Protein AF-A0A7Y5KZD7-F1 (afdb_monomer_lite)

Sequence (137 aa):
MSASHIELRGSVAALLGLYLFAAACSDSGDSSGGGGAGDGLLHPPGNGTEVDETSACETMRDALADGANELGCVATFRTCPGLLRALQGEDCASYDEGSVAGCVDYYAEAADCDDLTARADHCGPESIGNPPAGCPE

Radius of gyration: 24.25 Å; chains: 1; bounding box: 76×52×56 Å

Structure (mmCIF, N/CA/C/O backbone):
data_AF-A0A7Y5KZD7-F1
#
_entry.id   AF-A0A7Y5KZD7-F1
#
loop_
_atom_site.group_PDB
_atom_site.id
_atom_site.type_symbol
_atom_site.label_atom_id
_atom_site.label_alt_id
_atom_site.label_comp_id
_atom_site.label_asym_id
_atom_site.label_entity_id
_atom_site.label_seq_id
_atom_site.pdbx_PDB_ins_code
_atom_site.Cartn_x
_atom_site.Cartn_y
_atom_site.Cartn_z
_atom_site.occupancy
_atom_site.B_iso_or_equiv
_atom_site.auth_seq_id
_atom_site.auth_comp_id
_atom_site.auth_asym_id
_atom_site.auth_atom_id
_atom_site.pdbx_PDB_model_num
ATOM 1 N N . MET A 1 1 ? -51.388 31.766 -17.086 1.00 43.84 1 MET A N 1
ATOM 2 C CA . MET A 1 1 ? -50.141 31.051 -17.436 1.00 43.84 1 MET A CA 1
ATOM 3 C C . MET A 1 1 ? -50.326 29.601 -16.989 1.00 43.84 1 MET A C 1
ATOM 5 O O . MET A 1 1 ? -49.944 29.252 -15.889 1.00 43.84 1 MET A O 1
ATOM 9 N N . SER A 1 2 ? -51.291 28.887 -17.570 1.00 48.28 2 SER A N 1
ATOM 10 C CA . SER A 1 2 ? -51.146 27.966 -18.716 1.00 48.28 2 SER A CA 1
ATOM 11 C C . SER A 1 2 ? -50.093 26.882 -18.497 1.00 48.28 2 SER A C 1
ATOM 13 O O . SER A 1 2 ? -48.916 27.081 -18.773 1.00 48.28 2 SER A O 1
ATOM 15 N N . ALA A 1 3 ? -50.585 25.739 -18.019 1.00 47.09 3 ALA A N 1
ATOM 16 C CA . ALA A 1 3 ? -49.966 24.428 -18.113 1.00 47.09 3 ALA A CA 1
ATOM 17 C C . ALA A 1 3 ? -49.980 23.928 -19.567 1.00 47.09 3 ALA A C 1
ATOM 19 O O . ALA A 1 3 ? -50.912 24.230 -20.316 1.00 47.09 3 ALA A O 1
ATOM 20 N N . SER A 1 4 ? -48.995 23.117 -19.953 1.00 58.38 4 SER A N 1
ATOM 21 C CA . SER A 1 4 ? -49.093 22.208 -21.102 1.00 58.38 4 SER A CA 1
ATOM 22 C C . SER A 1 4 ? -48.154 21.022 -20.893 1.00 58.38 4 SER A C 1
ATOM 24 O O . SER A 1 4 ? -46.944 21.123 -21.065 1.00 58.38 4 SER A O 1
ATOM 26 N N . HIS A 1 5 ? -48.756 19.909 -20.475 1.00 45.59 5 HIS A N 1
ATOM 27 C CA . HIS A 1 5 ? -48.227 18.556 -20.600 1.00 45.59 5 HIS A CA 1
ATOM 28 C C . HIS A 1 5 ? -48.130 18.191 -22.087 1.00 45.59 5 HIS A C 1
ATOM 30 O O . HIS A 1 5 ? -49.074 18.440 -22.837 1.00 45.59 5 HIS A O 1
ATOM 36 N N . ILE A 1 6 ? -47.034 17.557 -22.500 1.00 59.22 6 ILE A N 1
ATOM 37 C CA . ILE A 1 6 ? -46.939 16.877 -23.795 1.00 59.22 6 ILE A CA 1
ATOM 38 C C . ILE A 1 6 ? -46.808 15.385 -23.497 1.00 59.22 6 ILE A C 1
ATOM 40 O O . ILE A 1 6 ? -45.737 14.889 -23.160 1.00 59.22 6 ILE A O 1
ATOM 44 N N . GLU A 1 7 ? -47.940 14.688 -23.576 1.00 48.31 7 GLU A N 1
ATOM 45 C CA . GLU A 1 7 ? -48.001 13.234 -23.666 1.00 48.31 7 GLU A CA 1
ATOM 46 C C . GLU A 1 7 ? -47.907 12.837 -25.143 1.00 48.31 7 GLU A C 1
ATOM 48 O O . GLU A 1 7 ? -48.806 13.149 -25.925 1.00 48.31 7 GLU A O 1
ATOM 53 N N . LEU A 1 8 ? -46.851 12.123 -25.539 1.00 49.78 8 LEU A N 1
ATOM 54 C CA . LEU A 1 8 ? -46.842 11.381 -26.801 1.00 49.78 8 LEU A CA 1
ATOM 55 C C . LEU A 1 8 ? -47.205 9.921 -26.520 1.00 49.78 8 LEU A C 1
ATOM 57 O O . LEU A 1 8 ? -46.383 9.100 -26.123 1.00 49.78 8 LEU A O 1
ATOM 61 N N . ARG A 1 9 ? -48.491 9.631 -26.721 1.00 59.22 9 ARG A N 1
ATOM 62 C CA . ARG A 1 9 ? -49.074 8.292 -26.822 1.00 59.22 9 ARG A CA 1
ATOM 63 C C . ARG A 1 9 ? -48.911 7.756 -28.251 1.00 59.22 9 ARG A C 1
ATOM 65 O O . ARG A 1 9 ? -49.212 8.476 -29.197 1.00 59.22 9 ARG A O 1
ATOM 72 N N . GLY A 1 10 ? -48.576 6.468 -28.380 1.00 41.81 10 GLY A N 1
ATOM 73 C CA . GLY A 1 10 ? -48.757 5.658 -29.602 1.00 41.81 10 GLY A CA 1
ATOM 74 C C . GLY A 1 10 ? -47.447 5.049 -30.116 1.00 41.81 10 GLY A C 1
ATOM 75 O O . GLY A 1 10 ? -46.675 5.731 -30.767 1.00 41.81 10 GLY A O 1
ATOM 76 N N . SER A 1 11 ? -47.045 3.857 -29.660 1.00 54.50 11 SER A N 1
ATOM 77 C CA . SER A 1 11 ? -47.441 2.516 -30.149 1.00 54.50 11 SER A CA 1
ATOM 78 C C . SER A 1 11 ? -47.000 2.191 -31.583 1.00 54.50 11 SER A C 1
ATOM 80 O O . SER A 1 11 ? -47.483 2.804 -32.525 1.00 54.50 11 SER A O 1
ATOM 82 N N . VAL A 1 12 ? -46.190 1.127 -31.698 1.00 45.94 12 VAL A N 1
ATOM 83 C CA . VAL A 1 12 ? -46.290 -0.023 -32.628 1.00 45.94 12 VAL A CA 1
ATOM 84 C C . VAL A 1 12 ? -44.918 -0.460 -33.178 1.00 45.94 12 VAL A C 1
ATOM 86 O O . VAL A 1 12 ? -44.158 0.330 -33.720 1.00 45.94 12 VAL A O 1
ATOM 89 N N . ALA A 1 13 ? -44.721 -1.780 -33.102 1.00 50.03 13 ALA A N 1
ATOM 90 C CA . ALA A 1 13 ? -43.867 -2.650 -33.913 1.00 50.03 13 ALA A CA 1
ATOM 91 C C . ALA A 1 13 ? -42.382 -2.811 -33.553 1.00 50.03 13 ALA A C 1
ATOM 93 O O . ALA A 1 13 ? -41.518 -1.984 -33.821 1.00 50.03 13 ALA A O 1
ATOM 94 N N . ALA A 1 14 ? -42.128 -4.017 -33.046 1.00 53.44 14 ALA A N 1
ATOM 95 C CA . ALA A 1 14 ? -40.878 -4.746 -33.097 1.00 53.44 14 ALA A CA 1
ATOM 96 C C . ALA A 1 14 ? -40.199 -4.691 -34.475 1.00 53.44 14 ALA A C 1
ATOM 98 O O . ALA A 1 14 ? -40.833 -4.942 -35.500 1.00 53.44 14 ALA A O 1
ATOM 99 N N . LEU A 1 15 ? -38.880 -4.508 -34.465 1.00 53.59 15 LEU A N 1
ATOM 100 C CA . LEU A 1 15 ? -37.994 -4.959 -35.530 1.00 53.59 15 LEU A CA 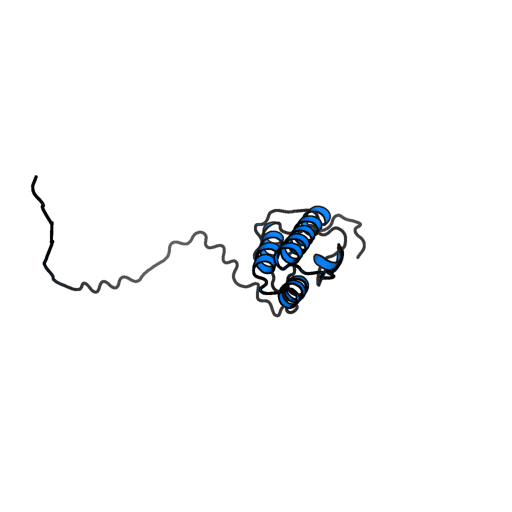1
ATOM 101 C C . LEU A 1 15 ? -36.894 -5.815 -34.902 1.00 53.59 15 LEU A C 1
ATOM 103 O O . LEU A 1 15 ? -35.939 -5.311 -34.315 1.00 53.59 15 LEU A O 1
ATOM 107 N N . LEU A 1 16 ? -37.063 -7.134 -35.032 1.00 53.50 16 LEU A N 1
ATOM 108 C CA . LEU A 1 16 ? -35.937 -8.057 -35.100 1.00 53.50 16 LEU A CA 1
ATOM 109 C C . LEU A 1 16 ? -35.030 -7.602 -36.251 1.00 53.50 16 LEU A C 1
ATOM 111 O O . LEU A 1 16 ? -35.485 -7.500 -37.389 1.00 53.50 16 LEU A O 1
ATOM 115 N N . GLY A 1 17 ? -33.755 -7.374 -35.957 1.00 51.72 17 GLY A N 1
ATOM 116 C CA . GLY A 1 17 ? -32.744 -6.998 -36.939 1.00 51.72 17 GLY A CA 1
ATOM 117 C C . GLY A 1 17 ? -31.394 -7.587 -36.566 1.00 51.72 17 GLY A C 1
ATOM 118 O O . GLY A 1 17 ? -30.480 -6.870 -36.182 1.00 51.72 17 GLY A O 1
ATOM 119 N N . LEU A 1 18 ? -31.314 -8.913 -36.640 1.00 52.09 18 LEU A N 1
ATOM 120 C CA . LEU A 1 18 ? -30.090 -9.702 -36.595 1.00 52.09 18 LEU A CA 1
ATOM 121 C C . LEU A 1 18 ? -29.169 -9.277 -37.755 1.00 52.09 18 LEU A C 1
ATOM 123 O O . LEU A 1 18 ? -29.477 -9.569 -38.907 1.00 52.09 18 LEU A O 1
ATOM 127 N N . TYR A 1 19 ? -28.039 -8.637 -37.457 1.00 56.84 19 TYR A N 1
ATOM 128 C CA . TYR A 1 19 ? -26.897 -8.569 -38.371 1.00 56.84 19 TYR A CA 1
ATOM 129 C C . TYR A 1 19 ? -25.622 -8.934 -37.611 1.00 56.84 19 TYR A C 1
ATOM 131 O O . TYR A 1 19 ? -25.047 -8.141 -36.869 1.00 56.84 19 TYR A O 1
ATOM 139 N N . LEU A 1 20 ? -25.236 -10.197 -37.787 1.00 52.88 20 LEU A N 1
ATOM 140 C CA . LEU A 1 20 ? -23.887 -10.699 -37.571 1.00 52.88 20 LEU A CA 1
ATOM 141 C C . LEU A 1 20 ? -22.994 -10.347 -38.774 1.00 52.88 20 LEU A C 1
ATOM 143 O O . LEU A 1 20 ? -23.497 -10.134 -39.877 1.00 52.88 20 LEU A O 1
ATOM 147 N N . PHE A 1 21 ? -21.684 -10.450 -38.517 1.00 49.88 21 PHE A N 1
ATOM 148 C CA . PHE A 1 21 ? -20.506 -10.370 -39.398 1.00 49.88 21 PHE A CA 1
ATOM 149 C C . PHE A 1 21 ? -19.960 -8.956 -39.656 1.00 49.88 21 PHE A C 1
ATOM 151 O O . PHE A 1 21 ? -20.692 -8.083 -40.091 1.00 49.88 21 PHE A O 1
ATOM 158 N N . ALA A 1 22 ? -18.667 -8.654 -39.527 1.00 47.66 22 ALA A N 1
ATOM 159 C CA . ALA A 1 22 ? -17.500 -9.293 -38.916 1.00 47.66 22 ALA A CA 1
ATOM 160 C C . ALA A 1 22 ? -16.340 -8.271 -39.006 1.00 47.66 22 ALA A C 1
ATOM 162 O O . ALA A 1 22 ? -16.252 -7.551 -39.995 1.00 47.66 22 ALA A O 1
ATOM 163 N N . ALA A 1 23 ? -15.439 -8.294 -38.020 1.00 52.28 23 ALA A N 1
ATOM 164 C CA . ALA A 1 23 ? -14.012 -7.961 -38.116 1.00 52.28 23 ALA A CA 1
ATOM 165 C C . ALA A 1 23 ? -13.570 -6.585 -38.671 1.00 52.28 23 ALA A C 1
ATOM 167 O O . ALA A 1 23 ? -13.352 -6.410 -39.868 1.00 52.28 23 ALA A O 1
ATOM 168 N N . ALA A 1 24 ? -13.209 -5.689 -37.749 1.00 42.44 24 ALA A N 1
ATOM 169 C CA . ALA A 1 24 ? -12.020 -4.850 -37.892 1.00 42.44 24 ALA A CA 1
ATOM 170 C C . ALA A 1 24 ? -11.364 -4.681 -36.509 1.00 42.44 24 ALA A C 1
ATOM 172 O O . ALA A 1 24 ? -11.855 -3.945 -35.659 1.00 42.44 24 ALA A O 1
ATOM 173 N N . CYS A 1 25 ? -10.298 -5.454 -36.292 1.00 52.56 25 CYS A N 1
ATOM 174 C CA . CYS A 1 25 ? -9.365 -5.362 -35.171 1.00 52.56 25 CYS A CA 1
ATOM 175 C C . CYS A 1 25 ? -8.660 -4.002 -35.105 1.00 52.56 25 CYS A C 1
ATOM 177 O O . CYS A 1 25 ? -8.259 -3.484 -36.145 1.00 52.56 25 CYS A O 1
ATOM 179 N N . SER A 1 26 ? -8.451 -3.538 -33.871 1.00 42.72 26 SER A N 1
ATOM 180 C CA . SER A 1 26 ? -7.313 -2.785 -33.298 1.00 42.72 26 SER A CA 1
ATOM 181 C C . SER A 1 26 ? -7.919 -1.889 -32.220 1.00 42.72 26 SER A C 1
ATOM 183 O O . SER A 1 26 ? -8.738 -1.040 -32.535 1.00 42.72 26 SER A O 1
ATOM 185 N N . ASP A 1 27 ? -7.646 -2.007 -30.935 1.00 43.19 27 ASP A N 1
ATOM 186 C CA . ASP A 1 27 ? -6.530 -2.576 -30.198 1.00 43.19 27 ASP A CA 1
ATOM 187 C C . ASP A 1 27 ? -7.146 -2.964 -28.848 1.00 43.19 27 ASP A C 1
ATOM 189 O O . ASP A 1 27 ? -7.363 -2.129 -27.975 1.00 43.19 27 ASP A O 1
ATOM 193 N N . SER A 1 28 ? -7.605 -4.208 -28.736 1.00 46.34 28 SER A N 1
ATOM 194 C CA . SER A 1 28 ? -7.896 -4.778 -27.429 1.00 46.34 28 SER A CA 1
ATOM 195 C C . SER A 1 28 ? -6.578 -5.369 -26.981 1.00 46.34 28 SER A C 1
ATOM 197 O O . SER A 1 28 ? -6.231 -6.486 -27.359 1.00 46.34 28 SER A O 1
ATOM 199 N N . GLY A 1 29 ? -5.815 -4.573 -26.235 1.00 39.47 29 GLY A N 1
ATOM 200 C CA . GLY A 1 29 ? -4.869 -5.105 -25.272 1.00 39.47 29 GLY A CA 1
ATOM 201 C C . GLY A 1 29 ? -5.656 -5.968 -24.295 1.00 39.47 29 GLY A C 1
ATOM 202 O O . GLY A 1 29 ? -6.099 -5.509 -23.247 1.00 39.47 29 GLY A O 1
ATOM 203 N N . ASP A 1 30 ? -5.902 -7.207 -24.706 1.00 40.84 30 ASP A N 1
ATOM 204 C CA . ASP A 1 30 ? -6.157 -8.333 -23.838 1.00 40.84 30 ASP A CA 1
ATOM 205 C C . ASP A 1 30 ? -4.991 -8.411 -22.844 1.00 40.84 30 ASP A C 1
ATOM 207 O O . ASP A 1 30 ? -4.046 -9.172 -23.038 1.00 40.84 30 ASP A O 1
ATOM 211 N N . SER A 1 31 ? -5.086 -7.694 -21.724 1.00 43.16 31 SER A N 1
ATOM 212 C CA . SER A 1 31 ? -4.561 -8.226 -20.465 1.00 43.16 31 SER A CA 1
ATOM 213 C C . SER A 1 31 ? -5.536 -9.302 -19.993 1.00 43.16 31 SER A C 1
ATOM 215 O O . SER A 1 31 ? -6.248 -9.178 -18.998 1.00 43.16 31 SER A O 1
ATOM 217 N N . SER A 1 32 ? -5.623 -10.360 -20.797 1.00 40.97 32 SER A N 1
ATOM 218 C CA . SER A 1 32 ? -6.213 -11.620 -20.398 1.00 40.97 32 SER A CA 1
ATOM 219 C C . SER A 1 32 ? -5.322 -12.219 -19.315 1.00 40.97 32 SER A C 1
ATOM 221 O O . SER A 1 32 ? -4.224 -12.681 -19.598 1.00 40.97 32 SER A O 1
ATOM 223 N N . GLY A 1 33 ? -5.849 -12.261 -18.093 1.00 39.25 33 GLY A N 1
ATOM 224 C CA . GLY A 1 33 ? -5.576 -13.344 -17.155 1.00 39.25 33 GLY A CA 1
ATOM 225 C C . GLY A 1 33 ? -4.234 -13.290 -16.436 1.00 39.25 33 GLY A C 1
ATOM 226 O O . GLY A 1 33 ? -3.266 -13.910 -16.858 1.00 39.25 33 GLY A O 1
ATOM 227 N N . GLY A 1 34 ? -4.252 -12.674 -15.258 1.00 38.66 34 GLY A N 1
ATOM 228 C CA . GLY A 1 34 ? -3.233 -12.845 -14.228 1.00 38.66 34 GLY A CA 1
ATOM 229 C C . GLY A 1 34 ? -3.770 -13.418 -12.919 1.00 38.66 34 GLY A C 1
ATOM 230 O O . GLY A 1 34 ? -3.050 -13.423 -11.933 1.00 38.66 34 GLY A O 1
ATOM 231 N N . GLY A 1 35 ? -4.997 -13.954 -12.884 1.00 43.97 35 GLY A N 1
ATOM 232 C CA . GLY A 1 35 ? -5.350 -14.977 -11.896 1.00 43.97 35 GLY A CA 1
ATOM 233 C C . GLY A 1 35 ? -4.556 -16.241 -12.218 1.00 43.97 35 GLY A C 1
ATOM 234 O O . GLY A 1 35 ? -5.124 -17.235 -12.671 1.00 43.97 35 GLY A O 1
ATOM 235 N N . GLY A 1 36 ? -3.226 -16.164 -12.112 1.00 40.12 36 GLY A N 1
ATOM 236 C CA . GLY A 1 36 ? -2.348 -17.311 -12.224 1.00 40.12 36 GLY A CA 1
ATOM 237 C C . GLY A 1 36 ? -2.758 -18.338 -11.180 1.00 40.12 36 GLY A C 1
ATOM 238 O O . GLY A 1 36 ? -3.565 -18.067 -10.290 1.00 40.12 36 GLY A O 1
ATOM 239 N N . ALA A 1 37 ? -2.191 -19.534 -11.256 1.00 47.66 37 ALA A N 1
ATOM 240 C CA . ALA A 1 37 ? -2.130 -20.409 -10.093 1.00 47.66 37 ALA A CA 1
ATOM 241 C C . ALA A 1 37 ? -1.299 -19.685 -9.011 1.00 47.66 37 ALA A C 1
ATOM 243 O O . ALA A 1 37 ? -0.099 -19.904 -8.895 1.00 47.66 37 ALA A O 1
ATOM 244 N N . GLY A 1 38 ? -1.909 -18.690 -8.373 1.00 54.31 38 GLY A N 1
ATOM 245 C CA . GLY A 1 38 ? -1.226 -17.585 -7.728 1.00 54.31 38 GLY A CA 1
ATOM 246 C C . GLY A 1 38 ? -0.792 -17.986 -6.340 1.00 54.31 38 GLY A C 1
ATOM 247 O O . GLY A 1 38 ? -1.354 -18.902 -5.740 1.00 54.31 38 GLY A O 1
ATOM 248 N N . ASP A 1 39 ? 0.169 -17.248 -5.814 1.00 66.81 39 ASP A N 1
ATOM 249 C CA . ASP A 1 39 ? 0.633 -17.249 -4.421 1.00 66.81 39 ASP A CA 1
ATOM 250 C C . ASP A 1 39 ? -0.474 -17.035 -3.361 1.00 66.81 39 ASP A C 1
ATOM 252 O O . ASP A 1 39 ? -0.191 -16.935 -2.170 1.00 66.81 39 ASP A O 1
ATOM 256 N N . GLY A 1 40 ? -1.738 -17.017 -3.779 1.00 77.44 40 GLY A N 1
ATOM 257 C CA . GLY A 1 40 ? -2.913 -16.790 -2.965 1.00 77.44 40 GLY A CA 1
ATOM 258 C C . GLY A 1 40 ? -3.307 -15.325 -2.916 1.00 77.44 40 GLY A C 1
ATOM 259 O O . GLY A 1 40 ? -4.412 -15.066 -2.476 1.00 77.44 40 GLY A O 1
ATOM 260 N N . LEU A 1 41 ? -2.483 -14.389 -3.396 1.00 82.81 41 LEU A N 1
ATOM 261 C CA . LEU A 1 41 ? -2.722 -12.961 -3.213 1.00 82.81 41 LEU A CA 1
ATOM 262 C C . LEU A 1 41 ? -3.634 -12.323 -4.252 1.00 82.81 41 LEU A C 1
ATOM 264 O O . LEU A 1 41 ? -3.792 -12.791 -5.382 1.00 82.81 41 LEU A O 1
ATOM 268 N N . LEU A 1 42 ? -4.158 -11.162 -3.862 1.00 88.62 42 LEU A N 1
ATOM 269 C CA . LEU A 1 42 ? -4.620 -10.148 -4.792 1.00 88.62 42 LEU A CA 1
ATOM 270 C C . LEU A 1 42 ? -3.409 -9.448 -5.426 1.00 88.62 42 LEU A C 1
ATOM 272 O O . LEU A 1 42 ? -2.598 -8.851 -4.718 1.00 88.62 42 LEU A O 1
ATOM 276 N N . HIS A 1 43 ? -3.355 -9.481 -6.757 1.00 88.44 43 HIS A N 1
ATOM 277 C CA . HIS A 1 43 ? -2.436 -8.698 -7.586 1.00 88.44 43 HIS A CA 1
ATOM 278 C C . HIS A 1 43 ? -3.270 -7.712 -8.414 1.00 88.44 43 HIS A C 1
ATOM 280 O O . HIS A 1 43 ? -3.884 -8.121 -9.408 1.00 88.44 43 HIS A O 1
ATOM 286 N N . PRO A 1 44 ? -3.411 -6.450 -7.969 1.00 89.75 44 PRO A N 1
ATOM 287 C CA . PRO A 1 44 ? -4.175 -5.444 -8.699 1.00 89.75 44 PRO A CA 1
ATOM 288 C C . PRO A 1 44 ? -3.537 -5.132 -10.061 1.00 89.75 44 PRO A C 1
ATOM 290 O O . PRO A 1 44 ? -2.319 -5.232 -10.199 1.00 89.75 44 PRO A O 1
ATOM 293 N N . PRO A 1 45 ? -4.331 -4.741 -11.075 1.00 89.81 45 PRO A N 1
ATOM 294 C CA . PRO A 1 45 ? -3.797 -4.441 -12.397 1.00 89.81 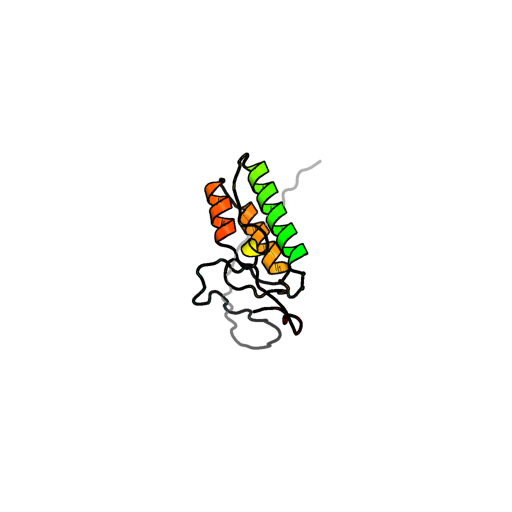45 PRO A CA 1
ATOM 295 C C . PRO A 1 45 ? -2.842 -3.244 -12.349 1.00 89.81 45 PRO A C 1
ATOM 297 O O . PRO A 1 45 ? -3.173 -2.205 -11.777 1.00 89.81 45 PRO A O 1
ATOM 300 N N . GLY A 1 46 ? -1.691 -3.381 -13.004 1.00 92.44 46 GLY A N 1
ATOM 301 C CA . GLY A 1 46 ? -0.743 -2.286 -13.151 1.00 92.44 46 GLY A CA 1
ATOM 302 C C . GLY A 1 46 ? -1.127 -1.245 -14.212 1.00 92.44 46 GLY A C 1
ATOM 303 O O . GLY A 1 46 ? -2.019 -1.465 -15.039 1.00 92.44 46 GLY A O 1
ATOM 304 N N . ASN A 1 47 ? -0.436 -0.102 -14.208 1.00 93.06 47 ASN A N 1
ATOM 305 C CA . ASN A 1 47 ? -0.597 0.985 -15.189 1.00 93.06 47 ASN A CA 1
ATOM 306 C C . ASN A 1 47 ? 0.660 1.252 -16.050 1.00 93.06 47 ASN A C 1
ATOM 308 O O . ASN A 1 47 ? 0.630 2.117 -16.928 1.00 93.06 47 ASN A O 1
ATOM 312 N N . GLY A 1 48 ? 1.746 0.515 -15.819 1.00 92.00 48 GLY A N 1
ATOM 313 C CA . GLY A 1 48 ? 3.043 0.626 -16.484 1.00 92.00 48 GLY A CA 1
ATOM 314 C C . GLY A 1 48 ? 3.948 1.742 -15.953 1.00 92.00 48 GLY A C 1
ATOM 315 O O . GLY A 1 48 ? 5.014 1.968 -16.528 1.00 92.00 48 GLY A O 1
ATOM 316 N N . THR A 1 49 ? 3.538 2.470 -14.911 1.00 95.00 49 THR A N 1
ATOM 317 C CA . THR A 1 49 ? 4.329 3.557 -14.316 1.00 95.00 49 THR A CA 1
ATOM 318 C C . THR A 1 49 ? 5.199 3.006 -13.201 1.00 95.00 49 THR A C 1
ATOM 320 O O . THR A 1 49 ? 4.702 2.427 -12.242 1.00 95.00 49 THR A O 1
ATOM 323 N N . GLU A 1 50 ? 6.506 3.200 -13.330 1.00 92.88 50 GLU A N 1
ATOM 324 C CA . GLU A 1 50 ? 7.479 2.732 -12.350 1.00 92.88 50 GLU A CA 1
ATOM 325 C C . GLU A 1 50 ? 7.567 3.684 -11.148 1.00 92.88 50 GLU A C 1
ATOM 327 O O . GLU A 1 50 ? 7.758 4.892 -11.314 1.00 92.88 50 GLU A O 1
ATOM 332 N N . VAL A 1 51 ? 7.499 3.123 -9.942 1.00 92.88 51 VAL A N 1
ATOM 333 C CA . VAL A 1 51 ? 7.839 3.784 -8.678 1.00 92.88 51 VAL A CA 1
ATOM 334 C C . VAL A 1 51 ? 8.914 2.991 -7.944 1.00 92.88 51 VAL A C 1
ATOM 336 O O . VAL A 1 51 ? 8.958 1.762 -8.002 1.00 92.88 51 VAL A O 1
ATOM 339 N N . ASP A 1 52 ? 9.802 3.689 -7.241 1.00 90.69 52 ASP A N 1
ATOM 340 C CA . ASP A 1 52 ? 10.828 3.030 -6.441 1.00 90.69 52 ASP A CA 1
ATOM 341 C C . ASP A 1 52 ? 10.230 2.374 -5.184 1.00 90.69 52 ASP A C 1
ATOM 343 O O . ASP A 1 52 ? 9.177 2.774 -4.678 1.00 90.69 52 ASP A O 1
ATOM 347 N N . GLU A 1 53 ? 10.934 1.375 -4.648 1.00 87.88 53 GLU A N 1
ATOM 348 C CA . GLU A 1 53 ? 10.512 0.630 -3.459 1.00 87.88 53 GLU A CA 1
ATOM 349 C C . GLU A 1 53 ? 10.196 1.522 -2.249 1.00 87.88 53 GLU A C 1
ATOM 351 O O . GLU A 1 53 ? 9.274 1.225 -1.488 1.00 87.88 53 GLU A O 1
ATOM 356 N N . THR A 1 54 ? 10.940 2.614 -2.048 1.00 90.19 54 THR A N 1
ATOM 357 C CA . THR A 1 54 ? 10.719 3.490 -0.888 1.00 90.19 54 THR A CA 1
ATOM 358 C C . THR A 1 54 ? 9.384 4.202 -1.036 1.00 90.19 54 THR A C 1
ATOM 360 O O . THR A 1 54 ? 8.543 4.099 -0.143 1.00 90.19 54 THR A O 1
ATOM 363 N N . SER A 1 55 ? 9.158 4.830 -2.190 1.00 93.12 55 SER A N 1
ATOM 364 C CA . SER A 1 55 ? 7.912 5.535 -2.503 1.00 93.12 55 SER A CA 1
ATOM 365 C C . SER A 1 55 ? 6.693 4.607 -2.453 1.00 93.12 55 SER A C 1
ATOM 367 O O . SER A 1 55 ? 5.675 4.942 -1.840 1.00 93.12 55 SER A O 1
ATOM 369 N N . ALA A 1 56 ? 6.797 3.409 -3.039 1.00 92.88 56 ALA A N 1
ATOM 370 C CA . ALA A 1 56 ? 5.731 2.408 -2.995 1.00 92.88 56 ALA A CA 1
ATOM 371 C C . ALA A 1 56 ? 5.420 1.978 -1.552 1.00 92.88 56 ALA A C 1
ATOM 373 O O . ALA A 1 56 ? 4.256 1.880 -1.154 1.00 92.88 56 ALA A O 1
ATOM 374 N N . CYS A 1 57 ? 6.457 1.765 -0.738 1.00 92.25 57 CYS A N 1
ATOM 375 C CA . CYS A 1 57 ? 6.265 1.274 0.617 1.00 92.25 57 CYS A CA 1
ATOM 376 C C . CYS A 1 57 ? 5.708 2.342 1.559 1.00 92.25 57 CYS A C 1
ATOM 378 O O . CYS A 1 57 ? 4.857 2.030 2.392 1.00 92.25 57 CYS A O 1
ATOM 380 N N . GLU A 1 58 ? 6.174 3.587 1.442 1.00 93.94 58 GLU A N 1
ATOM 381 C CA . GLU A 1 58 ? 5.620 4.721 2.186 1.00 93.94 58 GLU A CA 1
ATOM 382 C C . GLU A 1 58 ? 4.135 4.890 1.866 1.00 93.94 58 GLU A C 1
ATOM 384 O O . GLU A 1 58 ? 3.320 4.891 2.784 1.00 93.94 58 GLU A O 1
ATOM 389 N N . THR A 1 59 ? 3.770 4.862 0.581 1.00 95.75 59 THR A N 1
ATOM 390 C CA . THR A 1 59 ? 2.373 4.963 0.128 1.00 95.75 59 THR A CA 1
ATOM 391 C C . THR A 1 59 ? 1.475 3.910 0.785 1.00 95.75 59 THR A C 1
ATOM 393 O O . THR A 1 59 ? 0.432 4.233 1.353 1.00 95.75 59 THR A O 1
ATOM 396 N N . MET A 1 60 ? 1.880 2.638 0.761 1.00 94.31 60 MET A N 1
ATOM 397 C CA . MET A 1 60 ? 1.078 1.565 1.356 1.00 94.31 60 MET A CA 1
ATOM 398 C C . MET A 1 60 ? 1.063 1.617 2.889 1.00 94.31 60 MET A C 1
ATOM 400 O O . MET A 1 60 ? 0.052 1.278 3.503 1.00 94.31 60 MET A O 1
ATOM 404 N N . ARG A 1 61 ? 2.160 2.037 3.530 1.00 94.50 61 ARG A N 1
ATOM 405 C CA . ARG A 1 61 ? 2.207 2.205 4.990 1.00 94.50 61 ARG A CA 1
ATOM 406 C C . ARG A 1 61 ? 1.309 3.333 5.466 1.00 94.50 61 ARG A C 1
ATOM 408 O O . ARG A 1 61 ? 0.645 3.158 6.486 1.00 94.50 61 ARG A O 1
ATOM 415 N N . ASP A 1 62 ? 1.300 4.446 4.748 1.00 95.31 62 ASP A N 1
ATOM 416 C CA . ASP A 1 62 ? 0.456 5.591 5.064 1.00 95.31 62 ASP A CA 1
ATOM 417 C C . ASP A 1 62 ? -1.018 5.211 4.909 1.00 95.31 62 ASP A C 1
ATOM 419 O O . ASP A 1 62 ? -1.794 5.425 5.836 1.00 95.31 62 ASP A O 1
ATOM 423 N N . ALA A 1 63 ? -1.383 4.498 3.838 1.00 96.00 63 ALA A N 1
ATOM 424 C CA . ALA A 1 63 ? -2.739 3.976 3.658 1.00 96.00 63 ALA A CA 1
ATOM 425 C C . ALA A 1 63 ? -3.196 3.058 4.808 1.00 96.00 63 ALA A C 1
ATOM 427 O O . ALA A 1 63 ? -4.323 3.168 5.289 1.00 96.00 63 ALA A O 1
ATOM 428 N N . LEU A 1 64 ? -2.323 2.166 5.287 1.00 95.25 64 LEU A N 1
ATOM 429 C CA . LEU A 1 64 ? -2.635 1.298 6.428 1.00 95.25 64 LEU A CA 1
ATOM 430 C C . LEU A 1 64 ? -2.751 2.078 7.740 1.00 95.25 64 LEU A C 1
ATOM 432 O O . LEU A 1 64 ? -3.604 1.761 8.570 1.00 95.25 64 LEU A O 1
ATOM 436 N N . ALA A 1 65 ? -1.905 3.090 7.939 1.00 94.62 65 ALA A N 1
ATOM 437 C CA . ALA A 1 65 ? -1.992 3.966 9.100 1.00 94.62 65 ALA A CA 1
ATOM 438 C C . ALA A 1 65 ? -3.299 4.771 9.087 1.00 94.62 65 ALA A C 1
ATOM 440 O O . ALA A 1 65 ? -3.978 4.839 10.111 1.00 94.62 65 ALA A O 1
ATOM 441 N N . ASP A 1 66 ? -3.680 5.324 7.938 1.00 95.69 66 ASP A N 1
ATOM 442 C CA . ASP A 1 66 ? -4.923 6.072 7.755 1.00 95.69 66 ASP A CA 1
ATOM 443 C C . ASP A 1 66 ? -6.148 5.183 7.972 1.00 95.69 66 ASP A C 1
ATOM 445 O O . ASP A 1 66 ? -7.014 5.533 8.776 1.00 95.69 66 ASP A O 1
ATOM 449 N N . GLY A 1 67 ? -6.176 3.990 7.370 1.00 95.81 67 GLY A N 1
ATOM 450 C CA . GLY A 1 67 ? -7.245 3.014 7.588 1.00 95.81 67 GLY A CA 1
ATOM 451 C C . GLY A 1 67 ? -7.363 2.591 9.056 1.00 95.81 67 GLY A C 1
ATOM 452 O O . GLY A 1 67 ? -8.460 2.554 9.612 1.00 95.81 67 GLY A O 1
ATOM 453 N N . ALA A 1 68 ? -6.238 2.341 9.734 1.00 95.56 68 ALA A N 1
ATOM 454 C CA . ALA A 1 68 ? -6.241 2.005 11.158 1.00 95.56 68 ALA A CA 1
ATOM 455 C C . ALA A 1 68 ? -6.753 3.169 12.024 1.00 9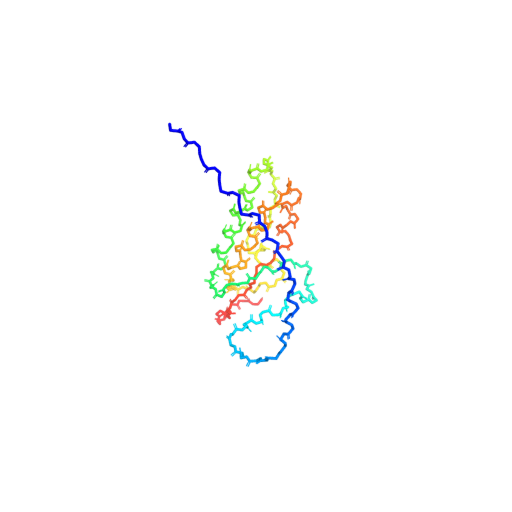5.56 68 ALA A C 1
ATOM 457 O O . ALA A 1 68 ? -7.510 2.951 12.973 1.00 95.56 68 ALA A O 1
ATOM 458 N N . ASN A 1 69 ? -6.379 4.406 11.687 1.00 95.81 69 ASN A N 1
ATOM 459 C CA . ASN A 1 69 ? -6.869 5.603 12.367 1.00 95.81 69 ASN A CA 1
ATOM 460 C C . ASN A 1 69 ? -8.378 5.798 12.161 1.00 95.81 69 ASN A C 1
ATOM 462 O O . ASN A 1 69 ? -9.079 6.107 13.126 1.00 95.81 69 ASN A O 1
ATOM 466 N N . GLU A 1 70 ? -8.886 5.599 10.943 1.00 96.31 70 GLU A N 1
ATOM 467 C CA . GLU A 1 70 ? -10.312 5.727 10.616 1.00 96.31 70 GLU A CA 1
ATOM 468 C C . GLU A 1 70 ? -11.164 4.673 11.334 1.00 96.31 70 GLU A C 1
ATOM 470 O O . GLU A 1 70 ? -12.202 4.996 11.915 1.00 96.31 70 GLU A O 1
ATOM 475 N N . LEU A 1 71 ? -10.680 3.431 11.382 1.00 96.50 71 LEU A N 1
ATOM 476 C CA . LEU A 1 71 ? -11.319 2.331 12.109 1.00 96.50 71 LEU A CA 1
ATOM 477 C C . LEU A 1 71 ? -11.104 2.412 13.633 1.00 96.50 71 LEU A C 1
ATOM 479 O O . LEU A 1 71 ? -11.720 1.662 14.393 1.00 96.50 71 LEU A O 1
ATOM 483 N N . GLY A 1 72 ? -10.256 3.333 14.101 1.00 96.06 72 GLY A N 1
ATOM 484 C CA . GLY A 1 72 ? -9.995 3.572 15.518 1.00 96.06 72 GLY A CA 1
ATOM 485 C C . GLY A 1 72 ? -9.223 2.445 16.203 1.00 96.06 72 GLY A C 1
ATOM 486 O O . GLY A 1 72 ? -9.473 2.159 17.378 1.00 96.06 72 GLY A O 1
ATOM 487 N N . CYS A 1 73 ? -8.296 1.797 15.500 1.00 90.94 73 CYS A N 1
ATOM 488 C CA . CYS A 1 73 ? -7.558 0.657 16.025 1.00 90.94 73 CYS A CA 1
ATOM 489 C C . CYS A 1 73 ? -6.045 0.760 15.931 1.00 90.94 73 CYS A C 1
ATOM 491 O O . CYS A 1 73 ? -5.461 1.562 15.211 1.00 90.94 73 CYS A O 1
ATOM 493 N N . VAL A 1 74 ? -5.411 -0.100 16.726 1.00 88.00 74 VAL A N 1
ATOM 494 C CA . VAL A 1 74 ? -3.966 -0.273 16.778 1.00 88.00 74 VAL A CA 1
ATOM 495 C C . VAL A 1 74 ? -3.659 -1.644 16.193 1.00 88.00 74 VAL A C 1
ATOM 497 O O . VAL A 1 74 ? -3.804 -2.657 16.875 1.00 88.00 74 VAL A O 1
ATOM 500 N N . ALA A 1 75 ? -3.256 -1.667 14.928 1.00 81.75 75 ALA A N 1
ATOM 501 C CA . ALA A 1 75 ? -2.798 -2.865 14.239 1.00 81.75 75 ALA A CA 1
ATOM 502 C C . ALA A 1 75 ? -1.277 -2.808 14.043 1.00 81.75 75 ALA A C 1
ATOM 504 O O . ALA A 1 75 ? -0.679 -1.734 13.953 1.00 81.75 75 ALA A O 1
ATOM 505 N N . THR A 1 76 ? -0.637 -3.977 14.025 1.00 85.88 76 THR A N 1
ATOM 506 C CA . THR A 1 76 ? 0.787 -4.094 13.692 1.00 85.88 76 THR A CA 1
ATOM 507 C C . THR A 1 76 ? 0.891 -4.673 12.296 1.00 85.88 76 THR A C 1
ATOM 509 O O . THR A 1 76 ? 0.543 -5.830 12.086 1.00 85.88 76 THR A O 1
ATOM 512 N N . PHE A 1 77 ? 1.375 -3.869 11.358 1.00 87.75 77 PHE A N 1
ATOM 513 C CA . PHE A 1 77 ? 1.576 -4.286 9.976 1.00 87.75 77 PHE A CA 1
ATOM 514 C C . PHE A 1 77 ? 3.025 -4.705 9.734 1.00 87.75 77 PHE A C 1
ATOM 516 O O . PHE A 1 77 ? 3.933 -4.366 10.504 1.00 87.75 77 PHE A O 1
ATOM 523 N N . ARG A 1 78 ? 3.256 -5.419 8.632 1.00 86.81 78 ARG A N 1
ATOM 524 C CA . ARG A 1 78 ? 4.609 -5.725 8.161 1.00 86.81 78 ARG A CA 1
ATOM 525 C C . ARG A 1 78 ? 5.375 -4.430 7.883 1.00 86.81 78 ARG A C 1
ATOM 527 O O . ARG A 1 78 ? 4.831 -3.456 7.369 1.00 86.81 78 ARG A O 1
ATOM 534 N N . THR A 1 79 ? 6.656 -4.413 8.236 1.00 86.94 79 THR A N 1
ATOM 535 C CA . THR A 1 79 ? 7.539 -3.280 7.939 1.00 86.94 79 THR A CA 1
ATOM 536 C C . THR A 1 79 ? 8.002 -3.326 6.489 1.00 86.94 79 THR A C 1
ATOM 538 O O . THR A 1 79 ? 8.122 -4.406 5.912 1.00 86.94 79 THR A O 1
ATOM 541 N N . CYS A 1 80 ? 8.367 -2.177 5.919 1.00 84.06 80 CYS A N 1
ATOM 542 C CA . CYS A 1 80 ? 9.147 -2.151 4.681 1.00 84.06 80 CYS A CA 1
ATOM 543 C C . CYS A 1 80 ? 10.468 -2.921 4.857 1.00 84.06 80 CYS A C 1
ATOM 545 O O . CYS A 1 80 ? 11.078 -2.809 5.925 1.00 84.06 80 CYS A O 1
ATOM 547 N N . PRO A 1 81 ? 10.929 -3.676 3.847 1.00 79.56 81 PRO A N 1
ATOM 548 C CA . PRO A 1 81 ? 10.295 -3.884 2.542 1.00 79.56 81 PRO A CA 1
ATOM 549 C C . PRO A 1 81 ? 9.296 -5.059 2.513 1.00 79.56 81 PRO A C 1
ATOM 551 O O . PRO A 1 81 ? 8.685 -5.313 1.486 1.00 79.56 81 PRO A O 1
ATOM 554 N N . GLY A 1 82 ? 9.075 -5.766 3.627 1.00 83.31 82 GLY A N 1
ATOM 555 C CA . GLY A 1 82 ? 8.198 -6.945 3.705 1.00 83.31 82 GLY A CA 1
ATOM 556 C C . GLY A 1 82 ? 6.713 -6.699 3.408 1.00 83.31 82 GLY A C 1
ATOM 557 O O . GLY A 1 82 ? 5.981 -7.662 3.205 1.00 83.31 82 GLY A O 1
ATOM 558 N N . LEU A 1 83 ? 6.271 -5.439 3.363 1.00 84.69 83 LEU A N 1
ATOM 559 C CA . LEU A 1 83 ? 4.942 -5.062 2.874 1.00 84.69 83 LEU A CA 1
ATOM 560 C C . LEU A 1 83 ? 4.827 -5.195 1.344 1.00 84.69 83 LEU A C 1
ATOM 562 O O . LEU A 1 83 ? 3.794 -5.614 0.842 1.00 84.69 83 LEU A O 1
ATOM 566 N N . LEU A 1 84 ? 5.903 -4.873 0.623 1.00 84.19 84 LEU A N 1
ATOM 567 C CA . LEU A 1 84 ? 5.984 -4.957 -0.838 1.00 84.19 84 LEU A CA 1
ATOM 568 C C . LEU A 1 84 ? 6.479 -6.330 -1.288 1.00 84.19 84 LEU A C 1
ATOM 570 O O . LEU A 1 84 ? 5.885 -7.000 -2.123 1.00 84.19 84 LEU A O 1
ATOM 574 N N . ARG A 1 85 ? 7.548 -6.797 -0.642 1.00 74.75 85 ARG A N 1
ATOM 575 C CA . ARG A 1 85 ? 8.199 -8.083 -0.906 1.00 74.75 85 ARG A CA 1
ATOM 576 C C . ARG A 1 85 ? 7.522 -9.243 -0.205 1.00 74.75 85 ARG A C 1
ATOM 578 O O . ARG A 1 85 ? 8.124 -10.303 -0.069 1.00 74.75 85 ARG A O 1
ATOM 585 N N . ALA A 1 86 ? 6.297 -9.020 0.265 1.00 61.38 86 ALA A N 1
ATOM 586 C CA . ALA A 1 86 ? 5.465 -9.969 0.976 1.00 61.38 86 ALA A CA 1
ATOM 587 C C . ALA A 1 86 ? 5.611 -11.385 0.425 1.00 61.38 86 ALA A C 1
ATOM 589 O O . ALA A 1 86 ? 5.667 -12.322 1.222 1.00 61.38 86 ALA A O 1
ATOM 590 N N . LEU A 1 87 ? 5.698 -11.523 -0.907 1.00 54.41 87 LEU A N 1
ATOM 591 C CA . LEU A 1 87 ? 5.796 -12.822 -1.548 1.00 54.41 87 LEU A CA 1
ATOM 592 C C . LEU A 1 87 ? 6.768 -12.954 -2.732 1.00 54.41 87 LEU A C 1
ATOM 594 O O . LEU A 1 87 ? 7.109 -14.098 -3.017 1.00 54.41 87 LEU A O 1
ATOM 598 N N . GLN A 1 88 ? 7.241 -11.885 -3.401 1.00 56.56 88 GLN A N 1
ATOM 599 C CA . GLN A 1 88 ? 8.041 -12.039 -4.644 1.00 56.56 88 GLN A CA 1
ATOM 600 C C . GLN A 1 88 ? 9.044 -10.906 -4.983 1.00 56.56 88 GLN A C 1
ATOM 602 O O . GLN A 1 88 ? 9.573 -10.884 -6.091 1.00 56.56 88 GLN A O 1
ATOM 607 N N . GLY A 1 89 ? 9.321 -9.953 -4.086 1.00 59.50 89 GLY A N 1
ATOM 608 C CA . GLY A 1 89 ? 10.192 -8.816 -4.430 1.00 59.50 89 GLY A CA 1
ATOM 609 C C . GLY A 1 89 ? 11.680 -9.079 -4.167 1.00 59.50 89 GLY A C 1
ATOM 610 O O . GLY A 1 89 ? 12.051 -9.448 -3.052 1.00 59.50 89 GLY A O 1
ATOM 611 N N . GLU A 1 90 ? 12.520 -8.862 -5.179 1.00 68.12 90 GLU A N 1
ATOM 612 C CA . GLU A 1 90 ? 13.987 -8.841 -5.070 1.00 68.12 90 GLU A CA 1
ATOM 613 C C . GLU A 1 90 ? 14.466 -7.528 -4.425 1.00 68.12 90 GLU A C 1
ATOM 615 O O . GLU A 1 90 ? 13.743 -6.524 -4.409 1.00 68.12 90 GLU A O 1
ATOM 620 N N . ASP A 1 91 ? 15.690 -7.499 -3.884 1.00 70.94 91 ASP A N 1
ATOM 621 C CA . ASP A 1 91 ? 16.287 -6.221 -3.498 1.00 70.94 91 ASP A CA 1
ATOM 622 C C . ASP A 1 91 ? 16.370 -5.275 -4.705 1.00 70.94 91 ASP A C 1
ATOM 624 O O . ASP A 1 91 ? 16.679 -5.679 -5.825 1.00 70.94 91 ASP A O 1
ATOM 628 N N . CYS A 1 92 ? 16.113 -3.987 -4.459 1.00 75.38 92 CYS A N 1
ATOM 629 C CA . CYS A 1 92 ? 16.062 -2.940 -5.483 1.00 75.38 92 CYS A CA 1
ATOM 630 C C . CYS A 1 92 ? 14.972 -3.102 -6.556 1.00 75.38 92 CYS A C 1
ATOM 632 O O . CYS A 1 92 ? 15.109 -2.519 -7.636 1.00 75.38 92 CYS A O 1
ATOM 634 N N . ALA A 1 93 ? 13.920 -3.880 -6.304 1.00 82.81 93 ALA A N 1
ATOM 635 C CA . ALA A 1 93 ? 12.779 -3.908 -7.205 1.00 82.81 93 ALA A CA 1
ATOM 636 C C . ALA A 1 93 ? 12.145 -2.510 -7.315 1.00 82.81 93 ALA A C 1
ATOM 638 O O . ALA A 1 93 ? 11.991 -1.797 -6.318 1.00 82.81 93 ALA A O 1
ATOM 639 N N . SER A 1 94 ? 11.758 -2.137 -8.529 1.00 89.00 94 SER A N 1
ATOM 640 C CA . SER A 1 94 ? 10.761 -1.094 -8.727 1.00 89.00 94 SER A CA 1
ATOM 641 C C . SER A 1 94 ? 9.380 -1.743 -8.790 1.00 89.00 94 SER A C 1
ATOM 643 O O . SER A 1 94 ? 9.247 -2.939 -9.063 1.00 89.00 94 SER A O 1
ATOM 645 N N . TYR A 1 95 ? 8.344 -0.965 -8.511 1.00 90.56 95 TYR A N 1
ATOM 646 C CA . TYR A 1 95 ? 6.965 -1.436 -8.454 1.00 90.56 95 TYR A CA 1
ATOM 647 C C . TYR A 1 95 ? 6.093 -0.638 -9.405 1.00 90.56 95 TYR A C 1
ATOM 649 O O . TYR A 1 95 ? 6.403 0.503 -9.751 1.00 90.56 95 TYR A O 1
ATOM 657 N N . ASP A 1 96 ? 5.008 -1.256 -9.849 1.00 93.12 96 ASP A N 1
ATOM 658 C CA . ASP A 1 96 ? 4.023 -0.587 -10.677 1.00 93.12 96 ASP A CA 1
ATOM 659 C C . ASP A 1 96 ? 3.102 0.284 -9.810 1.00 93.12 96 ASP A C 1
ATOM 661 O O . ASP A 1 96 ? 2.417 -0.216 -8.913 1.00 93.12 96 ASP A O 1
ATOM 665 N N . GLU A 1 97 ? 3.057 1.584 -10.099 1.00 94.69 97 GLU A N 1
ATOM 666 C CA . GLU A 1 97 ? 2.254 2.574 -9.372 1.00 94.69 97 GLU A CA 1
ATOM 667 C C . GLU A 1 97 ? 0.764 2.206 -9.338 1.00 94.69 97 GLU A C 1
ATOM 669 O O . GLU A 1 97 ? 0.109 2.356 -8.306 1.00 94.69 97 GLU A O 1
ATOM 674 N N . GLY A 1 98 ? 0.221 1.700 -10.449 1.00 95.44 98 GLY A N 1
ATOM 675 C CA . GLY A 1 98 ? -1.177 1.285 -10.550 1.00 95.44 98 GLY A CA 1
ATOM 676 C C . GLY A 1 98 ? -1.491 0.093 -9.652 1.00 95.44 98 GLY A C 1
ATOM 677 O O . GLY A 1 98 ? -2.514 0.089 -8.967 1.00 95.44 98 GLY A O 1
ATOM 678 N N . SER A 1 99 ? -0.580 -0.876 -9.582 1.00 93.69 99 SER A N 1
ATOM 679 C CA . SER A 1 99 ? -0.730 -2.030 -8.692 1.00 93.69 99 SER A CA 1
ATOM 680 C C . SER A 1 99 ? -0.636 -1.635 -7.209 1.00 93.69 99 SER A C 1
ATOM 682 O O . SER A 1 99 ? -1.414 -2.125 -6.386 1.00 93.69 99 SER A O 1
ATOM 684 N N . VAL A 1 100 ? 0.246 -0.683 -6.870 1.00 94.56 100 VAL A N 1
ATOM 685 C CA . VAL A 1 100 ? 0.366 -0.100 -5.522 1.00 94.56 100 VAL A CA 1
ATOM 686 C C . VAL A 1 100 ? -0.925 0.622 -5.140 1.00 94.56 100 VAL A C 1
ATOM 688 O O . VAL A 1 100 ? -1.472 0.368 -4.065 1.00 94.56 100 VAL A O 1
ATOM 691 N N . ALA A 1 1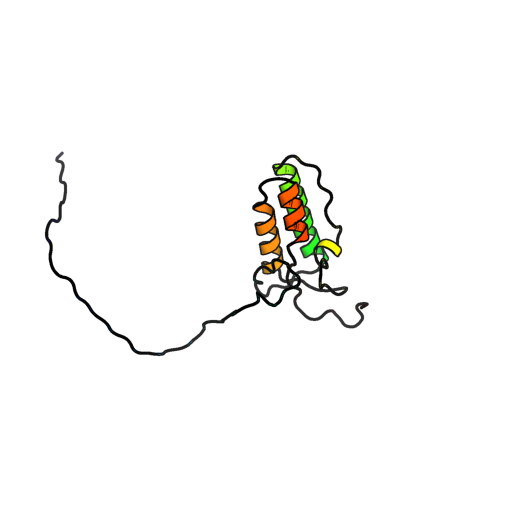01 ? -1.449 1.472 -6.028 1.00 96.62 101 ALA A N 1
ATOM 692 C CA . ALA A 1 101 ? -2.718 2.165 -5.821 1.00 96.62 101 ALA A CA 1
ATOM 693 C C . ALA A 1 101 ? -3.881 1.177 -5.643 1.00 96.62 101 ALA A C 1
ATOM 695 O O . ALA A 1 101 ? -4.695 1.341 -4.739 1.00 96.62 101 ALA A O 1
ATOM 696 N N . GLY A 1 102 ? -3.912 0.095 -6.422 1.00 95.38 102 GLY A N 1
ATOM 697 C CA . GLY A 1 102 ? -4.914 -0.955 -6.265 1.00 95.38 102 GLY A CA 1
ATOM 698 C C . GLY A 1 102 ? -4.856 -1.661 -4.904 1.00 95.38 102 GLY A C 1
ATOM 699 O O . GLY A 1 102 ? -5.902 -2.00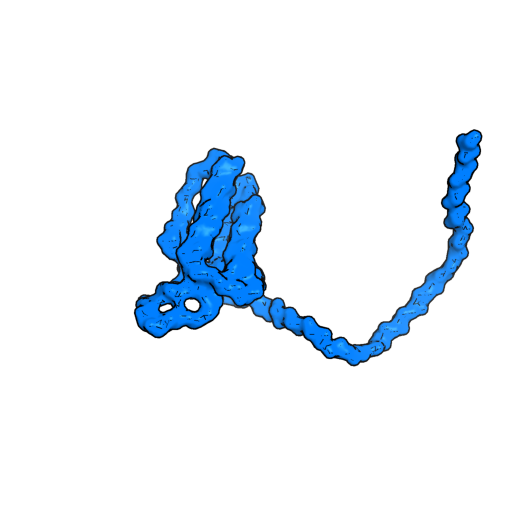7 -4.357 1.00 95.38 102 GLY A O 1
ATOM 700 N N . CYS A 1 103 ? -3.668 -1.836 -4.311 1.00 94.56 103 CYS A N 1
ATOM 701 C CA . CYS A 1 103 ? -3.562 -2.346 -2.941 1.00 94.56 103 CYS A CA 1
ATOM 702 C C . CYS A 1 103 ? -4.075 -1.338 -1.911 1.00 94.56 103 CYS A C 1
ATOM 704 O O . CYS A 1 103 ? -4.741 -1.732 -0.957 1.00 94.56 103 CYS A O 1
ATOM 706 N N . VAL A 1 104 ? -3.805 -0.047 -2.108 1.00 96.69 104 VAL A N 1
ATOM 707 C CA . VAL A 1 104 ? -4.339 1.020 -1.248 1.00 96.69 104 VAL A CA 1
ATOM 708 C C . VAL A 1 104 ? -5.868 1.039 -1.283 1.00 96.69 104 VAL A C 1
ATOM 710 O O . VAL A 1 104 ? -6.498 1.038 -0.225 1.00 96.69 104 VAL A O 1
ATOM 713 N N . ASP A 1 105 ? -6.465 0.970 -2.473 1.00 97.19 105 ASP A N 1
ATOM 714 C CA . ASP A 1 105 ? -7.921 0.891 -2.633 1.00 97.19 105 ASP A CA 1
ATOM 715 C C . ASP A 1 105 ? -8.485 -0.362 -1.946 1.00 97.19 105 ASP A C 1
ATOM 717 O O . ASP A 1 105 ? -9.490 -0.294 -1.237 1.00 97.19 105 ASP A O 1
ATOM 721 N N . TYR A 1 106 ? -7.796 -1.501 -2.071 1.00 95.56 106 TYR A N 1
ATOM 722 C CA . TYR A 1 106 ? -8.183 -2.736 -1.393 1.00 95.56 106 TYR A CA 1
ATOM 723 C C . TYR A 1 106 ? -8.141 -2.618 0.138 1.00 95.56 106 TYR A C 1
ATOM 725 O O . TYR A 1 106 ? -8.982 -3.215 0.809 1.00 95.56 106 TYR A O 1
ATOM 733 N N . TYR A 1 107 ? -7.207 -1.851 0.707 1.00 95.12 107 TYR A N 1
ATOM 734 C CA . TYR A 1 107 ? -7.150 -1.585 2.150 1.00 95.12 107 TYR A CA 1
ATOM 735 C C . TYR A 1 107 ? -8.293 -0.685 2.615 1.00 95.12 107 TYR A C 1
ATOM 737 O O . TYR A 1 107 ? -8.853 -0.921 3.684 1.00 95.12 107 TYR A O 1
ATOM 745 N N . ALA A 1 108 ? -8.671 0.308 1.808 1.00 96.44 108 ALA A N 1
ATOM 746 C CA . ALA A 1 108 ? -9.747 1.245 2.128 1.00 96.44 108 ALA A CA 1
ATOM 747 C C . ALA A 1 108 ? -11.131 0.573 2.228 1.00 96.44 108 ALA A C 1
ATOM 749 O O . ALA A 1 108 ? -12.043 1.099 2.859 1.00 96.44 108 ALA A O 1
ATOM 750 N N . GLU A 1 109 ? -11.294 -0.607 1.635 1.00 96.12 109 GLU A N 1
ATOM 751 C CA . GLU A 1 109 ? -12.510 -1.417 1.743 1.00 96.12 109 GLU A CA 1
ATOM 752 C C . GLU A 1 109 ? -12.615 -2.223 3.052 1.00 96.12 109 GLU A C 1
ATOM 754 O O . GLU A 1 109 ? -13.585 -2.968 3.232 1.00 96.12 109 GLU A O 1
ATOM 759 N N . ALA A 1 110 ? -11.626 -2.130 3.947 1.00 97.00 110 ALA A N 1
ATOM 760 C CA . ALA A 1 110 ? -11.628 -2.872 5.199 1.00 97.00 110 ALA A CA 1
ATOM 761 C C . ALA A 1 110 ? -12.824 -2.498 6.089 1.00 97.00 110 ALA A C 1
ATOM 763 O O . ALA A 1 110 ? -13.046 -1.331 6.410 1.00 97.00 110 ALA A O 1
ATOM 764 N N . ALA A 1 111 ? -13.587 -3.501 6.528 1.00 96.88 111 ALA A N 1
ATOM 765 C CA . ALA A 1 111 ? -14.752 -3.282 7.390 1.00 96.88 111 ALA A CA 1
ATOM 766 C C . ALA A 1 111 ? -14.380 -3.084 8.870 1.00 96.88 111 ALA A C 1
ATOM 768 O O . ALA A 1 111 ? -15.104 -2.431 9.625 1.00 96.88 111 ALA A O 1
ATOM 769 N N . ASP A 1 112 ? -13.271 -3.687 9.284 1.00 96.00 112 ASP A N 1
ATOM 770 C CA . ASP A 1 112 ? -12.730 -3.649 10.633 1.00 96.00 112 ASP A CA 1
ATOM 771 C C . ASP A 1 112 ? -11.218 -3.919 10.598 1.00 96.00 112 ASP A C 1
ATOM 773 O O . ASP A 1 112 ? -10.597 -4.038 9.544 1.00 96.00 112 ASP A O 1
ATOM 777 N N . CYS A 1 113 ? -10.597 -3.958 11.769 1.00 95.06 113 CYS A N 1
ATOM 778 C CA . CYS A 1 113 ? -9.144 -3.988 11.893 1.00 95.06 113 CYS A CA 1
ATOM 779 C C . CYS A 1 113 ? -8.534 -5.360 11.623 1.00 95.06 113 CYS A C 1
ATOM 781 O O . CYS A 1 113 ? -7.382 -5.440 11.184 1.00 95.06 113 CYS A O 1
ATOM 783 N N . ASP A 1 114 ? -9.297 -6.425 11.873 1.00 95.25 114 ASP A N 1
ATOM 784 C CA . ASP A 1 114 ? -8.887 -7.773 11.497 1.00 95.25 114 ASP A CA 1
ATOM 785 C C . ASP A 1 114 ? -8.941 -7.900 9.969 1.00 95.25 114 ASP A C 1
ATOM 787 O O . A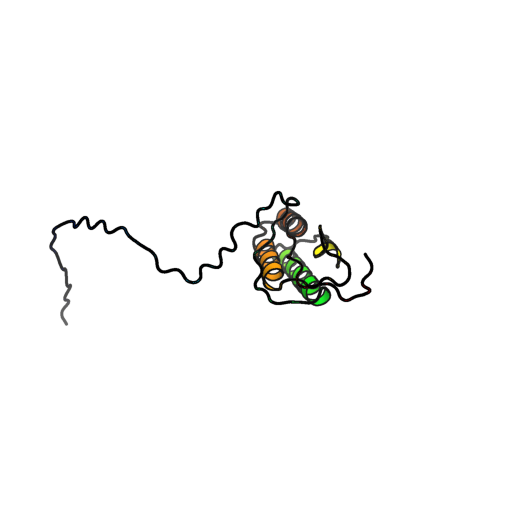SP A 1 114 ? -7.998 -8.419 9.370 1.00 95.25 114 ASP A O 1
ATOM 791 N N . ASP A 1 115 ? -9.972 -7.334 9.332 1.00 95.62 115 ASP A N 1
ATOM 792 C CA . ASP A 1 115 ? -10.077 -7.250 7.872 1.00 95.62 115 ASP A CA 1
ATOM 793 C C . ASP A 1 115 ? -8.949 -6.398 7.269 1.00 95.62 115 ASP A C 1
ATOM 795 O O . ASP A 1 115 ? -8.275 -6.839 6.343 1.00 95.62 115 ASP A O 1
ATOM 799 N N . LEU A 1 116 ? -8.645 -5.224 7.836 1.00 95.44 116 LEU A N 1
ATOM 800 C CA . LEU A 1 116 ? -7.537 -4.376 7.371 1.00 95.44 116 LEU A CA 1
ATOM 801 C C . LEU A 1 116 ? -6.191 -5.112 7.432 1.00 95.44 116 LEU A C 1
ATOM 803 O O . LEU A 1 116 ? -5.405 -5.058 6.488 1.00 95.44 116 LEU A O 1
ATOM 807 N N . THR A 1 117 ? -5.936 -5.828 8.529 1.00 93.25 117 THR A N 1
ATOM 808 C CA . THR A 1 117 ? -4.710 -6.621 8.698 1.00 93.25 117 THR A CA 1
ATOM 809 C C . THR A 1 117 ? -4.663 -7.773 7.697 1.00 93.25 117 THR A C 1
ATOM 811 O O . THR A 1 117 ? -3.650 -7.965 7.027 1.00 93.25 117 THR A O 1
ATOM 814 N N . ALA A 1 118 ? -5.770 -8.503 7.532 1.00 92.62 118 ALA A N 1
ATOM 815 C CA . ALA A 1 118 ? -5.862 -9.590 6.564 1.00 92.62 118 ALA A CA 1
ATOM 816 C C . ALA A 1 118 ? -5.643 -9.091 5.130 1.00 92.62 118 ALA A C 1
ATOM 818 O O . ALA A 1 118 ? -4.923 -9.722 4.359 1.00 92.62 118 ALA A O 1
ATOM 819 N N . ARG A 1 119 ? -6.206 -7.932 4.777 1.00 92.88 119 ARG A N 1
ATOM 820 C CA . ARG A 1 119 ? -6.028 -7.303 3.465 1.00 92.88 119 ARG A CA 1
ATOM 821 C C . ARG A 1 119 ? -4.579 -6.883 3.231 1.00 92.88 119 ARG A C 1
ATOM 823 O O . ARG A 1 119 ? -4.049 -7.185 2.164 1.00 92.88 119 ARG A O 1
ATOM 830 N N . ALA A 1 120 ? -3.923 -6.287 4.229 1.00 92.12 120 ALA A N 1
ATOM 831 C CA . ALA A 1 120 ? -2.494 -5.948 4.193 1.00 92.12 120 ALA A CA 1
ATOM 832 C C . ALA A 1 120 ? -1.587 -7.171 3.980 1.00 92.12 120 ALA A C 1
ATOM 834 O O . ALA A 1 120 ? -0.515 -7.078 3.374 1.00 92.12 120 ALA A O 1
ATOM 835 N N . ASP A 1 121 ? -2.010 -8.334 4.473 1.00 89.75 121 ASP A N 1
ATOM 836 C CA . ASP A 1 121 ? -1.295 -9.593 4.279 1.00 89.75 121 ASP A CA 1
ATOM 837 C C . ASP A 1 121 ? -1.595 -10.268 2.935 1.00 89.75 121 ASP A C 1
ATOM 839 O O . ASP A 1 121 ? -0.823 -11.118 2.488 1.00 89.75 121 ASP A O 1
ATOM 843 N N . HIS A 1 122 ? -2.674 -9.851 2.270 1.00 90.44 122 HIS A N 1
ATOM 844 C CA . HIS A 1 122 ? -3.227 -10.505 1.089 1.00 90.44 122 HIS A CA 1
ATOM 845 C C . HIS A 1 122 ? -3.129 -9.682 -0.208 1.00 90.44 122 HIS A C 1
ATOM 847 O O . HIS A 1 122 ? -3.649 -10.111 -1.240 1.00 90.44 122 HIS A O 1
ATOM 853 N N . CYS A 1 123 ? -2.463 -8.525 -0.186 1.00 89.75 123 CYS A N 1
ATOM 854 C CA . CYS A 1 123 ? -2.169 -7.748 -1.390 1.00 89.75 123 CYS A CA 1
ATOM 855 C C . CYS A 1 123 ? -0.670 -7.726 -1.684 1.00 89.75 123 CYS A C 1
ATOM 857 O O . CYS A 1 123 ? 0.132 -7.427 -0.799 1.00 89.75 123 CYS A O 1
ATOM 859 N N . GLY A 1 124 ? -0.302 -8.040 -2.925 1.00 89.12 124 GLY A N 1
ATOM 860 C CA . GLY A 1 124 ? 1.058 -7.899 -3.436 1.00 89.12 124 GLY A CA 1
ATOM 861 C C . GLY A 1 124 ? 1.041 -6.986 -4.658 1.00 89.12 124 GLY A C 1
ATOM 862 O O . GLY A 1 124 ? 0.451 -7.378 -5.663 1.00 89.12 124 GLY A O 1
ATOM 863 N N . PRO A 1 125 ? 1.634 -5.781 -4.600 1.00 89.44 125 PRO A N 1
ATOM 864 C CA . PRO A 1 125 ? 1.799 -4.975 -5.801 1.00 89.44 125 PRO A CA 1
ATOM 865 C C . PRO A 1 125 ? 2.774 -5.661 -6.764 1.00 89.44 125 PRO A C 1
ATOM 867 O O . PRO A 1 125 ? 3.699 -6.364 -6.350 1.00 89.44 125 PRO A O 1
ATOM 870 N N . GLU A 1 126 ? 2.566 -5.436 -8.054 1.00 89.00 126 GLU A N 1
ATOM 871 C CA . GLU A 1 126 ? 3.386 -5.990 -9.122 1.00 89.00 126 GLU A CA 1
ATOM 872 C C . GLU A 1 126 ? 4.748 -5.281 -9.144 1.00 89.00 126 GLU A C 1
ATOM 874 O O . GLU A 1 126 ? 4.826 -4.048 -9.147 1.00 89.00 126 GLU A O 1
ATOM 879 N N . SER A 1 127 ? 5.838 -6.052 -9.149 1.00 88.31 127 SER A N 1
ATOM 880 C CA . SER A 1 127 ? 7.161 -5.505 -9.442 1.00 88.31 127 SER A CA 1
ATOM 881 C C . SER A 1 127 ? 7.290 -5.238 -10.942 1.00 88.31 127 SER A C 1
ATOM 883 O O . SER A 1 127 ? 6.841 -6.025 -11.773 1.00 88.31 127 SER A O 1
ATOM 885 N N . ILE A 1 128 ? 7.920 -4.124 -11.302 1.00 86.50 128 ILE A N 1
ATOM 886 C CA . ILE A 1 128 ? 8.129 -3.720 -12.692 1.00 86.50 128 ILE A CA 1
ATOM 887 C C . ILE A 1 128 ? 9.592 -3.356 -12.927 1.00 86.50 128 ILE A C 1
ATOM 889 O O . ILE A 1 128 ? 10.317 -2.941 -12.024 1.00 86.50 128 ILE A O 1
ATOM 893 N N . GLY A 1 129 ? 10.021 -3.510 -14.176 1.00 80.12 129 GLY A N 1
ATOM 894 C CA . GLY A 1 129 ? 11.389 -3.234 -14.582 1.00 80.12 129 GLY A CA 1
ATOM 895 C C . GLY A 1 129 ? 12.332 -4.398 -14.289 1.00 80.12 129 GLY A C 1
ATOM 896 O O . GLY A 1 129 ? 11.920 -5.496 -13.927 1.00 80.12 129 GLY A O 1
ATOM 897 N N . ASN A 1 130 ? 13.621 -4.162 -14.526 1.00 73.69 130 ASN A N 1
ATOM 898 C CA . ASN A 1 130 ? 14.675 -5.086 -14.121 1.00 73.69 130 ASN A CA 1
ATOM 899 C C . ASN A 1 130 ? 15.473 -4.413 -13.004 1.00 73.69 130 ASN A C 1
ATOM 901 O O . ASN A 1 130 ? 15.855 -3.250 -13.189 1.00 73.69 130 ASN A O 1
ATOM 905 N N . PRO A 1 131 ? 15.778 -5.112 -11.898 1.00 69.38 131 PRO A N 1
ATOM 906 C CA . PRO A 1 131 ? 16.629 -4.548 -10.865 1.00 69.38 131 PRO A CA 1
ATOM 907 C C . PRO A 1 131 ? 18.000 -4.173 -11.461 1.00 69.38 131 PRO A C 1
ATOM 909 O O . PRO A 1 131 ? 18.501 -4.845 -12.375 1.00 69.38 131 PRO A O 1
ATOM 912 N N . PRO A 1 132 ? 18.629 -3.080 -10.993 1.00 65.94 132 PRO A N 1
ATOM 913 C CA . PRO A 1 132 ? 19.935 -2.682 -11.489 1.00 65.94 132 PRO A CA 1
ATOM 914 C C . PRO A 1 132 ? 20.987 -3.758 -11.191 1.00 65.94 132 PRO A C 1
ATOM 916 O O . PRO A 1 132 ? 20.943 -4.457 -10.179 1.00 65.94 132 PRO A O 1
ATOM 919 N N . ALA A 1 133 ? 21.979 -3.878 -12.079 1.00 69.12 133 ALA A N 1
ATOM 920 C CA . ALA A 1 133 ? 23.052 -4.853 -11.913 1.00 69.12 133 ALA A CA 1
ATOM 921 C C . ALA A 1 133 ? 23.782 -4.647 -10.571 1.00 69.12 133 ALA A C 1
ATOM 923 O O . ALA A 1 133 ? 24.329 -3.572 -10.319 1.00 69.12 133 ALA A O 1
ATOM 924 N N . GLY A 1 134 ? 23.832 -5.698 -9.745 1.00 65.06 134 GLY A N 1
ATOM 925 C CA . GLY A 1 134 ? 24.497 -5.683 -8.438 1.00 65.06 134 GLY A CA 1
ATOM 926 C C . GLY A 1 134 ? 23.563 -5.609 -7.231 1.00 65.06 134 GLY A C 1
ATOM 927 O O . GLY A 1 134 ? 24.063 -5.480 -6.113 1.00 65.06 134 GLY A O 1
ATOM 928 N N . CYS A 1 135 ? 22.250 -5.703 -7.430 1.00 63.97 135 CYS A N 1
ATOM 929 C CA . CYS A 1 135 ? 21.335 -5.915 -6.316 1.00 63.97 135 CYS A CA 1
ATOM 930 C C . CYS A 1 135 ? 21.508 -7.326 -5.739 1.00 63.97 135 CYS A C 1
ATOM 932 O O . CYS A 1 135 ? 21.685 -8.273 -6.508 1.00 63.97 135 CYS A O 1
ATOM 934 N N . PRO A 1 136 ? 21.595 -7.453 -4.403 1.00 63.19 136 PRO A N 1
ATOM 935 C CA . PRO A 1 136 ? 21.723 -8.753 -3.764 1.00 63.19 136 PRO A CA 1
ATOM 936 C C . PRO A 1 136 ? 20.471 -9.598 -4.034 1.00 63.19 136 PRO A C 1
ATOM 938 O O . PRO A 1 136 ? 19.366 -9.070 -4.057 1.00 63.19 136 PRO A O 1
ATOM 941 N N . GLU A 1 137 ? 20.667 -10.893 -4.278 1.00 54.41 137 GLU A N 1
ATOM 942 C CA . GLU A 1 137 ? 19.574 -11.873 -4.380 1.00 54.41 137 GLU A CA 1
ATOM 943 C C . GLU A 1 137 ? 19.078 -12.298 -2.990 1.00 54.41 137 GLU A C 1
ATOM 945 O O . GLU A 1 137 ? 19.935 -12.456 -2.081 1.00 54.41 137 GLU A O 1
#

Secondary structure (DSSP, 8-state):
------------------------------------S-SS-B-PPP-S-EEEHHHHHHHHHHHHHHHHHHHT----PPPTTTTTSSSSPPTT-EEEHHHHHHHHHHHHT-SSHHHHHHHHHHB-PPEES-PPTT---

pLDDT: mean 76.3, std 20.03, range [38.66, 97.19]

Foldseek 3Di:
DDDDDDDDDDDDDDDDDDDDDDDDDDDPPPPPDPPDVDPQADQFDFDQDWDWQVVLQVLLVVLLVVLCVVLVHDDDADHPPCLQVVPPDFAGFIFGPRRSVVLSVQLNPQPHDVSNRVSSSRGHTHTDDDGPPPGDD